Protein AF-A0A935F7A2-F1 (afdb_monomer)

Solvent-accessible surface area (backbone atoms only — not comparable to full-atom values): 3974 Å² total; per-residue (Å²): 133,69,69,62,71,64,45,57,64,52,54,54,52,50,52,53,51,51,52,50,33,70,75,61,36,80,64,46,59,61,50,49,50,54,51,50,53,50,51,53,48,56,51,51,52,52,52,52,50,53,51,48,55,52,52,50,56,53,46,58,70,68,62,58,81,86,79,131

pLDDT: mean 85.05, std 12.32, range [51.97, 97.44]

Secondary structure (DSSP, 8-state):
--THHHHHHHHHHHHHHHHHHHHH-TTHHHHHHHHHHHHHHHHHHHHHHHHHHHHHHHHHHHTS----

Sequence (68 aa):
MNPYLLAFGTNEMIIIVIVVLLLFGGRKIPELMRGLGKGVREFNDAKSNVKREIEESANDVKNAPNNN

Mean predicted aligned error: 9.38 Å

Structure (mmCIF, N/CA/C/O backbone):
data_AF-A0A935F7A2-F1
#
_entry.id   AF-A0A935F7A2-F1
#
loop_
_atom_site.group_PDB
_atom_site.id
_atom_site.type_symbol
_atom_site.label_atom_id
_atom_site.label_alt_id
_atom_site.label_comp_id
_atom_site.label_asym_id
_atom_site.label_entity_id
_atom_site.label_seq_id
_atom_site.pdbx_PDB_ins_code
_atom_site.Cartn_x
_atom_site.Cartn_y
_atom_site.Cartn_z
_atom_site.occupancy
_atom_site.B_iso_or_equiv
_atom_site.auth_seq_id
_atom_site.auth_comp_id
_atom_site.auth_asym_id
_atom_site.auth_atom_id
_atom_site.pdbx_PDB_model_num
ATOM 1 N N . MET A 1 1 ? 36.645 4.259 -2.502 1.00 51.97 1 MET A N 1
ATOM 2 C CA . MET A 1 1 ? 35.365 3.529 -2.364 1.00 51.97 1 MET A CA 1
ATOM 3 C C . MET A 1 1 ? 34.757 3.433 -3.753 1.00 51.97 1 MET A C 1
ATOM 5 O O . MET A 1 1 ? 34.519 4.473 -4.352 1.00 51.97 1 MET A O 1
ATOM 9 N N . ASN A 1 2 ? 34.651 2.228 -4.325 1.00 63.97 2 ASN A N 1
ATOM 10 C CA . ASN A 1 2 ? 34.263 2.072 -5.730 1.00 63.97 2 ASN A CA 1
ATOM 11 C C . ASN A 1 2 ? 32.750 2.294 -5.906 1.00 63.97 2 ASN A C 1
ATOM 13 O O . ASN A 1 2 ? 31.974 1.520 -5.343 1.00 63.97 2 ASN A O 1
ATOM 17 N N . PRO A 1 3 ? 32.319 3.277 -6.720 1.00 67.38 3 PRO A N 1
ATOM 18 C CA . PRO A 1 3 ? 30.899 3.580 -6.937 1.00 67.38 3 PRO A CA 1
ATOM 19 C C . PRO A 1 3 ? 30.126 2.413 -7.572 1.00 67.38 3 PRO A C 1
ATOM 21 O O . PRO A 1 3 ? 28.910 2.319 -7.436 1.00 67.38 3 PRO A O 1
ATOM 24 N N . TYR A 1 4 ? 30.836 1.475 -8.200 1.00 70.19 4 TYR A N 1
ATOM 25 C CA . TYR A 1 4 ? 30.263 0.281 -8.810 1.00 70.19 4 TYR A CA 1
ATOM 26 C C . TYR A 1 4 ? 29.556 -0.644 -7.809 1.00 70.19 4 TYR A C 1
ATOM 28 O O . TYR A 1 4 ? 28.526 -1.209 -8.154 1.00 70.19 4 TYR A O 1
ATOM 36 N N . LEU A 1 5 ? 30.024 -0.753 -6.558 1.00 66.50 5 LEU A N 1
ATOM 37 C CA . LEU A 1 5 ? 29.412 -1.659 -5.571 1.00 66.50 5 LEU A CA 1
ATOM 38 C C . LEU A 1 5 ? 27.988 -1.219 -5.169 1.00 66.50 5 LEU A C 1
ATOM 40 O O . LEU A 1 5 ? 27.122 -2.057 -4.948 1.00 66.50 5 LEU A O 1
ATOM 44 N N . LEU A 1 6 ? 27.737 0.095 -5.128 1.00 63.31 6 LEU A N 1
ATOM 45 C CA 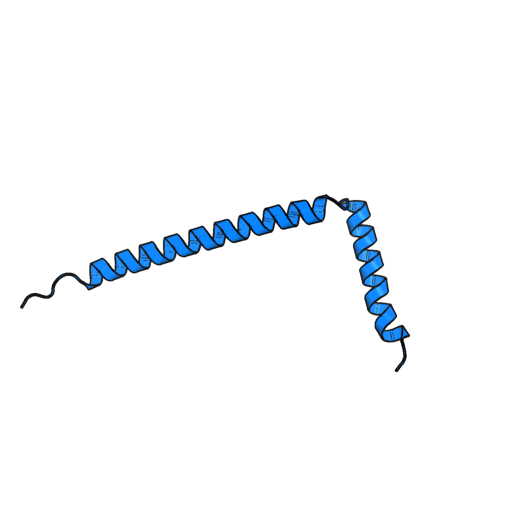. LEU A 1 6 ? 26.399 0.673 -4.923 1.00 63.31 6 LEU A CA 1
ATOM 46 C C . LEU A 1 6 ? 25.535 0.605 -6.194 1.00 63.31 6 LEU A C 1
ATOM 48 O O . LEU A 1 6 ? 24.310 0.482 -6.113 1.00 63.31 6 LEU A O 1
ATOM 52 N N . ALA A 1 7 ? 26.170 0.669 -7.368 1.00 65.38 7 ALA A N 1
ATOM 53 C CA . ALA A 1 7 ? 25.483 0.623 -8.653 1.00 65.38 7 ALA A CA 1
ATOM 54 C C . ALA A 1 7 ? 24.917 -0.770 -8.979 1.00 65.38 7 ALA A C 1
ATOM 56 O O . ALA A 1 7 ? 23.835 -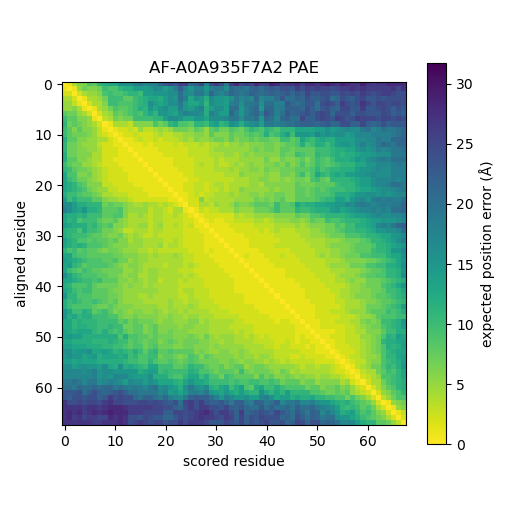0.848 -9.557 1.00 65.38 7 ALA A O 1
ATOM 57 N N . PHE A 1 8 ? 25.590 -1.856 -8.578 1.00 70.44 8 PHE A N 1
ATOM 58 C CA . PHE A 1 8 ? 25.109 -3.219 -8.846 1.00 70.44 8 PHE A CA 1
ATOM 59 C C . PHE A 1 8 ? 23.753 -3.505 -8.181 1.00 70.44 8 PHE A C 1
ATOM 61 O O . PHE A 1 8 ? 22.827 -3.925 -8.866 1.00 70.44 8 PHE A O 1
ATOM 68 N N . GLY A 1 9 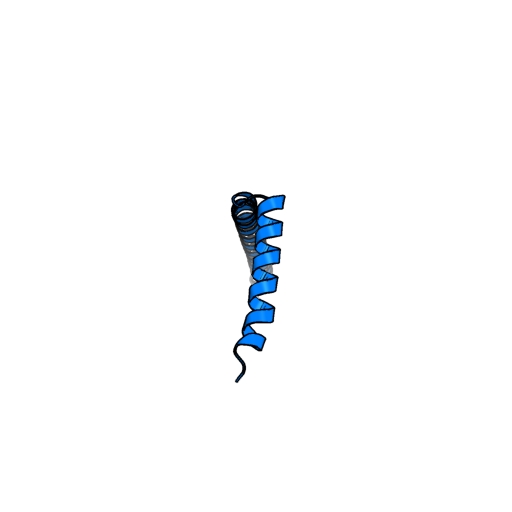? 23.578 -3.165 -6.898 1.00 79.69 9 GLY A N 1
ATOM 69 C CA . GLY A 1 9 ? 22.302 -3.402 -6.207 1.00 79.69 9 GLY A CA 1
ATOM 70 C C . GLY A 1 9 ? 21.157 -2.499 -6.683 1.00 79.69 9 GLY A C 1
ATOM 71 O O . GLY A 1 9 ? 20.007 -2.927 -6.748 1.00 79.69 9 GLY A O 1
ATOM 72 N N . THR A 1 10 ? 21.452 -1.250 -7.053 1.00 86.56 10 THR A N 1
ATOM 73 C CA . THR A 1 10 ? 20.409 -0.291 -7.461 1.00 86.56 10 THR A CA 1
ATOM 74 C C . THR A 1 10 ? 19.907 -0.564 -8.882 1.00 86.56 10 THR A C 1
ATOM 76 O O . THR A 1 10 ? 18.702 -0.511 -9.13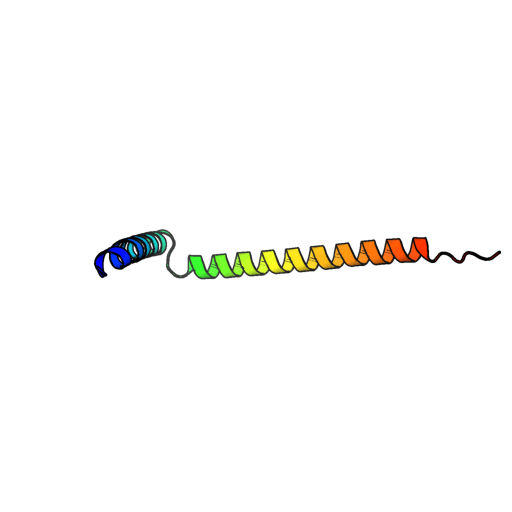1 1.00 86.56 10 THR A O 1
ATOM 79 N N . ASN A 1 11 ? 20.807 -0.899 -9.813 1.00 87.06 11 ASN A N 1
ATOM 80 C CA . ASN A 1 11 ? 20.440 -1.139 -11.210 1.00 87.06 11 ASN A CA 1
ATOM 81 C C . ASN A 1 11 ? 19.601 -2.413 -11.383 1.00 87.06 11 ASN A C 1
ATOM 83 O O . ASN A 1 11 ? 18.615 -2.389 -12.119 1.00 87.06 11 ASN A O 1
ATOM 87 N N . GLU A 1 12 ? 19.940 -3.502 -10.686 1.00 86.25 12 GLU A N 1
ATOM 88 C CA . GLU A 1 12 ? 19.150 -4.741 -10.718 1.00 86.25 12 GLU A CA 1
ATOM 89 C C . GLU A 1 12 ? 17.731 -4.513 -10.184 1.00 86.25 12 GLU A C 1
ATOM 91 O O . GLU A 1 12 ? 16.753 -4.922 -10.814 1.00 86.25 12 GLU A O 1
ATOM 96 N N . MET A 1 13 ? 17.598 -3.770 -9.080 1.00 90.50 13 MET A N 1
ATOM 97 C CA . MET A 1 13 ? 16.293 -3.419 -8.517 1.00 90.50 13 MET A CA 1
ATOM 98 C C . MET A 1 13 ? 15.442 -2.586 -9.480 1.00 90.50 13 MET A C 1
ATOM 100 O O . MET A 1 13 ? 14.245 -2.841 -9.612 1.00 90.50 13 MET A O 1
ATOM 104 N N . ILE A 1 14 ? 16.040 -1.629 -10.196 1.00 92.56 14 ILE A N 1
ATOM 105 C CA . ILE A 1 14 ? 15.330 -0.833 -11.209 1.00 92.56 14 ILE A CA 1
ATOM 106 C C . ILE A 1 14 ? 14.811 -1.726 -12.341 1.00 92.56 14 ILE A C 1
ATOM 108 O O . ILE A 1 14 ? 13.654 -1.588 -12.741 1.00 92.56 14 ILE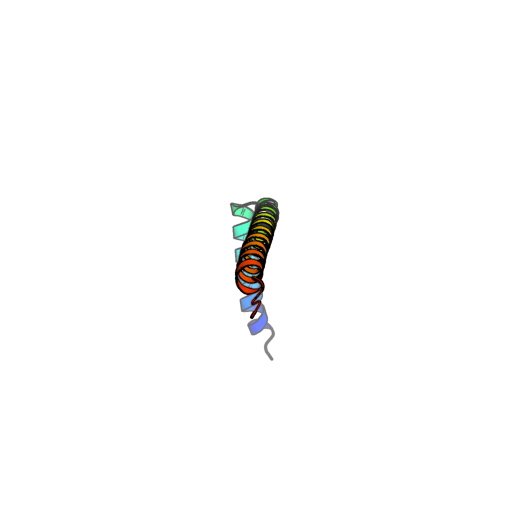 A O 1
ATOM 112 N N . ILE A 1 15 ? 15.624 -2.664 -12.835 1.00 93.12 15 ILE A N 1
ATOM 113 C CA . ILE A 1 15 ? 15.214 -3.589 -13.902 1.00 93.12 15 ILE A CA 1
ATOM 114 C C . ILE A 1 15 ? 14.040 -4.461 -13.442 1.00 93.12 15 ILE A C 1
ATOM 116 O O . ILE A 1 15 ? 13.056 -4.588 -14.171 1.00 93.12 15 ILE A O 1
ATOM 120 N N . ILE A 1 16 ? 14.097 -5.008 -12.225 1.00 92.75 16 ILE A N 1
ATOM 121 C CA . ILE A 1 16 ? 13.003 -5.809 -11.655 1.00 92.75 16 ILE A CA 1
ATOM 122 C C . ILE A 1 16 ? 11.723 -4.976 -11.566 1.00 92.75 16 ILE A C 1
ATOM 124 O O . ILE A 1 16 ? 10.663 -5.427 -12.001 1.00 92.75 16 ILE A O 1
ATOM 128 N N . VAL A 1 17 ? 11.813 -3.746 -11.055 1.00 92.31 17 VAL A N 1
ATOM 129 C CA . VAL A 1 17 ? 10.663 -2.838 -10.961 1.00 92.31 17 VAL A CA 1
ATOM 130 C C . VAL A 1 17 ? 10.078 -2.557 -12.343 1.00 92.31 17 VAL A C 1
ATOM 132 O O . VAL A 1 17 ? 8.862 -2.616 -12.498 1.00 92.31 17 VAL A O 1
ATOM 135 N N . ILE A 1 18 ? 10.905 -2.323 -13.363 1.00 94.12 18 ILE A N 1
ATOM 136 C CA . ILE A 1 18 ? 10.435 -2.117 -14.739 1.00 94.12 18 ILE A CA 1
ATOM 137 C C . ILE A 1 18 ? 9.707 -3.357 -15.264 1.00 94.12 18 ILE A C 1
ATOM 139 O O . ILE A 1 18 ? 8.605 -3.225 -15.791 1.00 94.12 18 ILE A O 1
ATOM 143 N N . VAL A 1 19 ? 10.266 -4.558 -15.093 1.00 94.56 19 VAL A N 1
ATOM 144 C CA . VAL A 1 19 ? 9.618 -5.807 -15.529 1.00 94.56 19 VAL A CA 1
ATOM 145 C C . VAL A 1 19 ? 8.271 -5.991 -14.832 1.00 94.56 19 VAL A C 1
ATOM 147 O O . VAL A 1 19 ? 7.265 -6.249 -15.488 1.00 94.56 19 VAL A O 1
ATOM 150 N N . VAL A 1 20 ? 8.212 -5.787 -13.516 1.00 93.31 20 VAL A N 1
ATOM 151 C CA . VAL A 1 20 ? 6.961 -5.860 -12.749 1.00 93.31 20 VAL A CA 1
ATOM 152 C C . VAL A 1 20 ? 5.959 -4.804 -13.236 1.00 93.31 20 VAL A C 1
ATOM 154 O O . VAL A 1 20 ? 4.781 -5.110 -13.407 1.00 93.31 20 VAL A O 1
ATOM 157 N N . LEU A 1 21 ? 6.399 -3.577 -13.520 1.00 93.12 21 LEU A N 1
ATOM 158 C CA . LEU A 1 21 ? 5.537 -2.521 -14.057 1.00 93.12 21 L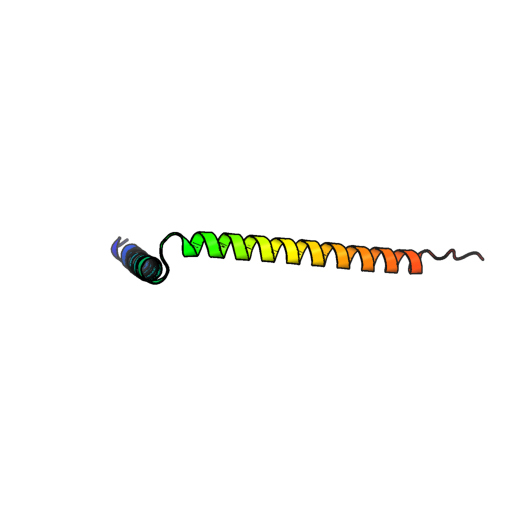EU A CA 1
ATOM 159 C C . LEU A 1 21 ? 5.028 -2.832 -15.468 1.00 93.12 21 LEU A C 1
ATOM 161 O O . LEU A 1 21 ? 3.903 -2.454 -15.780 1.00 93.12 21 LEU A O 1
ATOM 165 N N . LEU A 1 22 ? 5.805 -3.520 -16.307 1.00 93.88 22 LEU A N 1
ATOM 166 C CA . LEU A 1 22 ? 5.359 -3.968 -17.630 1.00 93.88 22 LEU A CA 1
ATOM 167 C C . LEU A 1 22 ? 4.335 -5.107 -17.528 1.00 93.88 22 LEU A C 1
ATOM 169 O O . LEU A 1 22 ? 3.343 -5.096 -18.251 1.00 93.88 22 LEU A O 1
ATOM 173 N N . LEU A 1 23 ? 4.544 -6.058 -16.613 1.00 93.38 23 LEU A N 1
ATOM 174 C CA . LEU A 1 23 ? 3.646 -7.201 -16.418 1.00 93.38 23 LEU A CA 1
ATOM 175 C C . LEU A 1 23 ? 2.323 -6.809 -15.749 1.00 93.38 23 LEU A C 1
ATOM 177 O O . LEU A 1 23 ? 1.256 -7.260 -16.158 1.00 93.38 23 LEU A O 1
ATOM 181 N N . PHE A 1 24 ? 2.382 -5.979 -14.708 1.00 91.06 24 PHE A N 1
ATOM 182 C CA . PHE A 1 24 ? 1.213 -5.621 -13.901 1.00 91.06 24 PHE A CA 1
ATOM 183 C C . PHE A 1 24 ? 0.618 -4.256 -14.269 1.00 91.06 24 PHE A C 1
ATOM 185 O O . PHE A 1 24 ? -0.552 -4.003 -13.978 1.00 91.06 24 PHE A O 1
ATOM 192 N N . GLY A 1 25 ? 1.383 -3.382 -14.926 1.00 87.19 25 GLY A N 1
ATOM 193 C CA . GLY A 1 25 ? 1.002 -2.004 -15.227 1.00 87.19 25 GLY A CA 1
ATOM 194 C C . GLY A 1 25 ? 1.233 -1.053 -14.047 1.00 87.19 25 GLY A C 1
ATOM 195 O O . GLY A 1 25 ? 0.964 -1.378 -12.888 1.00 87.19 25 GLY A O 1
ATOM 196 N N . GLY A 1 26 ? 1.646 0.186 -14.336 1.00 86.44 26 GLY A N 1
ATOM 197 C CA . GLY A 1 26 ? 1.948 1.191 -13.304 1.00 86.44 26 GLY A CA 1
ATOM 198 C C . GLY A 1 26 ? 0.771 1.619 -12.421 1.00 86.44 26 GLY A C 1
ATOM 199 O O . GLY A 1 26 ? 0.982 2.177 -11.349 1.00 86.44 26 GLY A O 1
ATOM 200 N N . ARG A 1 27 ? -0.472 1.325 -12.822 1.00 87.88 27 ARG A N 1
ATOM 201 C CA . ARG A 1 27 ? -1.669 1.640 -12.022 1.00 87.88 27 ARG A CA 1
ATOM 202 C C . ARG A 1 27 ? -2.047 0.546 -11.025 1.00 87.88 27 ARG A C 1
ATOM 204 O O . ARG A 1 27 ? -2.681 0.849 -10.020 1.00 87.88 27 ARG A O 1
ATOM 211 N N . LYS A 1 28 ? -1.653 -0.706 -11.281 1.00 88.69 28 LYS A N 1
ATOM 212 C CA . LYS A 1 28 ? -2.112 -1.862 -10.503 1.00 88.69 28 LYS A CA 1
ATOM 213 C C . LYS A 1 28 ? -1.440 -1.927 -9.134 1.00 88.69 28 LYS A C 1
ATOM 215 O O . LYS A 1 28 ? -2.099 -2.234 -8.152 1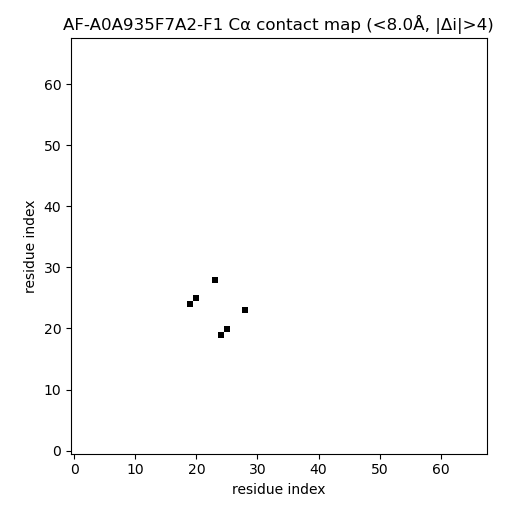.00 88.69 28 LYS A O 1
ATOM 220 N N . ILE A 1 29 ? -0.160 -1.562 -9.044 1.00 89.19 29 ILE A N 1
ATOM 221 C CA . ILE A 1 29 ? 0.563 -1.515 -7.763 1.00 89.19 29 ILE A CA 1
ATOM 222 C C . ILE A 1 29 ? -0.050 -0.479 -6.797 1.00 89.19 29 ILE A C 1
ATOM 224 O O . ILE A 1 29 ? -0.401 -0.868 -5.683 1.00 89.19 29 ILE A O 1
ATOM 228 N N . PRO A 1 30 ? -0.268 0.795 -7.189 1.00 87.19 30 PRO A N 1
ATOM 229 C CA . PRO A 1 30 ? -0.947 1.769 -6.332 1.00 87.19 30 PRO A CA 1
ATOM 230 C C . PRO A 1 30 ? -2.368 1.354 -5.939 1.00 87.19 30 PRO A C 1
ATOM 232 O O . PRO A 1 30 ? -2.792 1.591 -4.810 1.00 87.19 30 PRO A O 1
ATOM 235 N N . GLU A 1 31 ? -3.114 0.736 -6.855 1.00 92.94 31 GLU A N 1
ATOM 236 C CA . GLU A 1 31 ? -4.477 0.263 -6.605 1.00 92.94 31 GLU A CA 1
ATOM 237 C C . GLU A 1 31 ? -4.503 -0.869 -5.565 1.00 92.94 31 GLU A C 1
ATOM 239 O O . GLU A 1 31 ? -5.257 -0.794 -4.593 1.00 92.94 31 GLU A O 1
ATOM 244 N N . LEU A 1 32 ? -3.603 -1.851 -5.697 1.00 92.06 32 LEU A N 1
ATOM 245 C CA . LEU A 1 32 ? -3.421 -2.934 -4.727 1.00 92.06 32 LEU A CA 1
ATOM 246 C C . LEU A 1 32 ? -2.965 -2.407 -3.362 1.00 92.06 32 LEU A C 1
ATOM 248 O O . LEU A 1 32 ? -3.524 -2.807 -2.346 1.00 92.06 32 LEU A O 1
ATOM 252 N N . MET A 1 33 ? -2.010 -1.471 -3.321 1.00 93.69 33 MET A N 1
ATOM 253 C CA . MET A 1 33 ? -1.556 -0.838 -2.075 1.00 93.69 33 MET A CA 1
ATOM 254 C C . MET A 1 33 ? -2.690 -0.098 -1.362 1.00 93.69 33 MET A C 1
ATOM 256 O O . MET A 1 33 ? -2.822 -0.193 -0.144 1.00 93.69 33 MET A O 1
ATOM 260 N N . ARG A 1 34 ? -3.541 0.619 -2.107 1.00 95.12 34 ARG A N 1
ATOM 261 C CA . ARG A 1 34 ? -4.712 1.306 -1.541 1.00 95.12 34 ARG A CA 1
ATOM 262 C C . ARG A 1 34 ? -5.747 0.313 -1.016 1.00 95.12 34 ARG A C 1
ATOM 264 O O . ARG A 1 34 ? -6.321 0.567 0.039 1.00 95.12 34 ARG A O 1
ATOM 271 N N . GLY A 1 35 ? -5.978 -0.797 -1.720 1.00 95.62 35 GLY A N 1
ATOM 272 C CA . GLY A 1 35 ? -6.869 -1.873 -1.275 1.00 95.62 35 GLY A CA 1
ATOM 273 C C . GLY A 1 35 ? -6.369 -2.560 -0.002 1.00 95.62 35 GLY A C 1
ATOM 274 O O . GLY A 1 35 ? -7.092 -2.617 0.989 1.00 95.62 35 GLY A O 1
ATOM 275 N N . LEU A 1 36 ? -5.106 -2.990 0.006 1.00 96.62 36 LEU A N 1
ATOM 276 C CA . LEU A 1 36 ? -4.440 -3.577 1.174 1.00 96.62 36 LEU A CA 1
ATOM 277 C C . LEU A 1 36 ? -4.420 -2.614 2.362 1.00 96.62 36 LEU A C 1
ATOM 279 O O . LEU A 1 36 ? -4.767 -3.007 3.469 1.00 96.62 36 LEU A O 1
ATOM 283 N N . GLY A 1 37 ? -4.070 -1.345 2.142 1.00 96.12 37 GLY A N 1
ATOM 284 C CA . GLY A 1 37 ? -4.022 -0.340 3.205 1.00 96.12 37 GLY A CA 1
ATOM 285 C C . GLY A 1 37 ? -5.384 -0.097 3.856 1.00 96.12 37 GLY A C 1
ATOM 286 O O . GLY A 1 37 ? -5.468 0.016 5.078 1.00 96.12 37 GLY A O 1
ATOM 287 N N . LYS A 1 38 ? -6.461 -0.071 3.062 1.00 96.88 38 LYS A N 1
ATOM 288 C CA . LYS A 1 38 ? -7.833 0.008 3.583 1.00 96.88 38 LYS A CA 1
ATOM 289 C C . LYS A 1 38 ? -8.212 -1.241 4.376 1.00 96.88 38 LYS A C 1
ATOM 291 O O . LYS A 1 38 ? -8.662 -1.102 5.507 1.00 96.88 38 LYS A O 1
ATOM 296 N N . GLY A 1 39 ? -7.951 -2.432 3.832 1.00 97.12 39 GLY A N 1
ATOM 297 C CA . GLY A 1 39 ? -8.260 -3.693 4.512 1.00 97.12 39 GLY A CA 1
ATOM 298 C C . GLY A 1 39 ? -7.509 -3.857 5.836 1.00 97.12 39 GLY A C 1
ATOM 299 O O . GLY A 1 39 ? -8.102 -4.241 6.839 1.00 97.12 39 GLY A O 1
ATOM 300 N N . VAL A 1 40 ? -6.222 -3.496 5.880 1.00 97.44 40 VAL A N 1
ATOM 301 C CA . VAL A 1 40 ? -5.423 -3.516 7.118 1.00 97.44 40 VAL A CA 1
ATOM 302 C C . VAL A 1 40 ? -5.973 -2.526 8.148 1.00 97.44 40 VAL A C 1
ATOM 304 O O . VAL A 1 40 ? -6.018 -2.843 9.335 1.00 97.44 40 VAL A O 1
ATOM 307 N N . ARG A 1 41 ? -6.408 -1.337 7.715 1.00 96.62 41 ARG A N 1
ATOM 308 C CA . ARG A 1 41 ? -7.010 -0.340 8.605 1.00 96.62 41 ARG A CA 1
ATOM 309 C C . ARG A 1 41 ? -8.325 -0.838 9.205 1.00 96.62 41 ARG A C 1
ATOM 311 O O . ARG A 1 41 ? -8.445 -0.847 10.423 1.00 96.62 41 ARG A O 1
ATOM 318 N N . GLU A 1 42 ? -9.252 -1.315 8.377 1.00 97.06 42 GLU A N 1
ATOM 319 C CA . GLU A 1 42 ? -10.531 -1.878 8.840 1.00 97.06 42 GLU A CA 1
ATOM 320 C C . GLU A 1 42 ? -10.326 -3.074 9.777 1.00 97.06 42 GLU A C 1
ATOM 322 O O . GLU A 1 42 ? -10.995 -3.178 10.804 1.00 97.06 42 GLU A O 1
ATOM 327 N N . PHE A 1 43 ? -9.353 -3.941 9.480 1.00 96.81 43 PHE A N 1
ATOM 328 C CA . PHE A 1 43 ? -9.006 -5.066 10.347 1.00 96.81 43 PHE A CA 1
ATOM 329 C C . PHE A 1 43 ? -8.505 -4.610 11.725 1.00 96.81 43 PHE A C 1
ATOM 331 O O . PHE A 1 43 ? -8.917 -5.153 12.753 1.00 96.81 43 PHE A O 1
ATOM 338 N N . ASN A 1 44 ? -7.634 -3.598 11.763 1.00 96.31 44 ASN A N 1
ATOM 339 C CA . ASN A 1 44 ? -7.130 -3.040 13.017 1.00 96.31 44 ASN A CA 1
ATOM 340 C C . ASN A 1 44 ? -8.233 -2.340 13.821 1.00 96.31 44 ASN A C 1
ATOM 342 O O . ASN A 1 44 ? -8.308 -2.529 15.037 1.00 96.31 44 ASN A O 1
ATOM 346 N N . ASP A 1 45 ? -9.104 -1.585 13.152 1.00 96.75 45 ASP A N 1
ATOM 347 C CA . ASP A 1 45 ? -10.221 -0.886 13.785 1.00 96.75 45 ASP A CA 1
ATOM 348 C C . ASP A 1 45 ? -11.193 -1.896 14.417 1.00 96.75 45 ASP A C 1
ATOM 350 O O . ASP A 1 45 ? -11.523 -1.780 15.603 1.00 96.75 45 ASP A O 1
ATOM 354 N N . ALA A 1 46 ? -11.557 -2.956 13.684 1.00 96.06 46 ALA A N 1
ATOM 355 C CA . A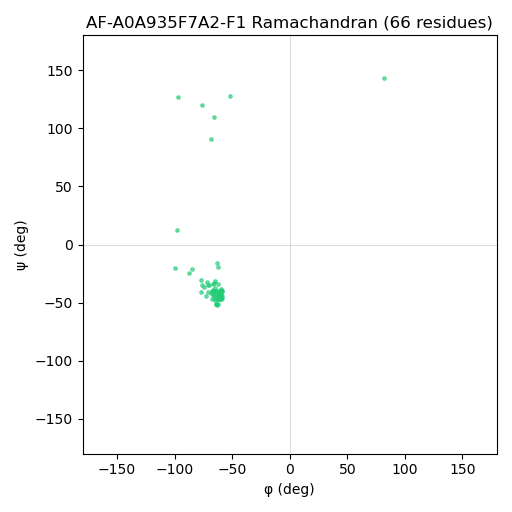LA A 1 46 ? -12.393 -4.045 14.188 1.00 96.06 46 ALA A CA 1
ATOM 356 C C . ALA A 1 46 ? -11.755 -4.750 15.394 1.00 96.06 46 ALA A C 1
ATOM 358 O O . ALA A 1 46 ? -12.402 -4.921 16.428 1.00 96.06 46 ALA A O 1
ATOM 359 N N . LYS A 1 47 ? -10.462 -5.090 15.310 1.00 95.88 47 LYS A N 1
ATOM 360 C CA . LYS A 1 47 ? -9.721 -5.698 16.424 1.00 95.88 47 LYS A CA 1
ATOM 361 C C . LYS A 1 47 ? -9.720 -4.804 17.670 1.00 95.88 47 LYS A C 1
ATOM 363 O O . LYS A 1 47 ? -9.846 -5.310 18.784 1.00 95.88 47 LYS A O 1
ATOM 368 N N . SER A 1 48 ? -9.577 -3.489 17.496 1.00 95.19 48 SER A N 1
ATOM 369 C CA . SER A 1 48 ? -9.580 -2.529 18.607 1.00 95.19 48 SER A CA 1
ATOM 370 C C . SER A 1 48 ? -10.948 -2.420 19.284 1.00 95.19 48 SER A C 1
ATOM 372 O O . SER A 1 48 ? -11.015 -2.380 20.512 1.00 95.19 48 SER A O 1
ATOM 374 N N . ASN A 1 49 ? -12.030 -2.436 18.496 1.00 94.69 49 ASN A N 1
ATOM 375 C CA . ASN A 1 49 ? -13.399 -2.430 19.003 1.00 94.69 49 ASN A CA 1
ATOM 376 C C . ASN A 1 49 ? -13.681 -3.676 19.836 1.00 94.69 49 ASN A C 1
ATOM 378 O O . ASN A 1 49 ? -14.073 -3.544 20.991 1.00 94.69 49 ASN A O 1
ATOM 382 N N . VAL A 1 50 ? -13.384 -4.859 19.292 1.00 93.88 50 VAL A N 1
ATOM 383 C CA . VAL A 1 50 ? -13.587 -6.134 19.995 1.00 93.88 50 VAL A CA 1
ATOM 384 C C . VAL A 1 50 ? -12.78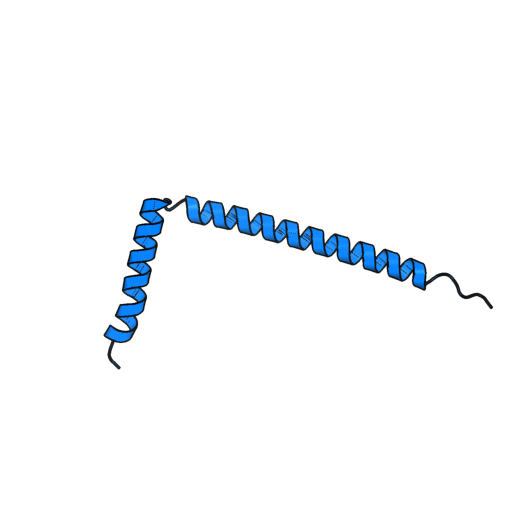1 -6.182 21.293 1.00 93.88 50 VAL A C 1
ATOM 386 O O . VAL A 1 50 ? -13.303 -6.575 22.330 1.00 93.88 50 VAL A O 1
ATOM 389 N N . LYS A 1 51 ? -11.516 -5.737 21.276 1.00 92.88 51 LYS A N 1
ATOM 390 C CA . LYS A 1 51 ? -10.687 -5.693 22.491 1.00 92.88 51 LYS A CA 1
ATOM 391 C C . LYS A 1 51 ? -11.317 -4.820 23.579 1.00 92.88 51 LYS A C 1
ATOM 393 O O . LYS A 1 51 ? -11.341 -5.233 24.733 1.00 92.88 51 LYS A O 1
ATOM 398 N N . ARG A 1 52 ? -11.826 -3.641 23.216 1.00 92.69 52 ARG A N 1
ATOM 399 C CA . ARG A 1 52 ? -12.461 -2.719 24.163 1.00 92.69 52 ARG A CA 1
ATOM 400 C C . ARG A 1 52 ? -13.744 -3.299 24.745 1.00 92.69 52 ARG A C 1
ATOM 402 O O . ARG A 1 52 ? -13.936 -3.222 25.946 1.00 92.69 52 ARG A O 1
ATOM 409 N N . GLU A 1 53 ? -14.574 -3.913 23.910 1.00 89.56 53 GLU A N 1
ATOM 410 C CA . GLU A 1 53 ? -15.850 -4.509 24.321 1.00 89.56 53 GLU A CA 1
ATOM 411 C C . GLU A 1 53 ? -15.635 -5.685 25.290 1.00 89.56 53 GLU A C 1
ATOM 413 O O . GLU A 1 53 ? -16.346 -5.825 26.285 1.00 89.56 53 GLU A O 1
ATOM 418 N N . ILE A 1 54 ? -14.583 -6.483 25.063 1.00 89.31 54 ILE A N 1
ATOM 419 C CA . ILE A 1 54 ? -14.152 -7.548 25.981 1.00 89.31 54 ILE A CA 1
ATOM 420 C C . ILE A 1 54 ? -13.629 -6.965 27.303 1.00 89.31 54 ILE A C 1
ATOM 422 O O . ILE A 1 54 ? -13.955 -7.482 28.369 1.00 89.31 54 ILE A O 1
ATOM 426 N N . GLU A 1 55 ? -12.817 -5.906 27.254 1.00 88.50 55 GLU A N 1
ATOM 427 C CA . GLU A 1 55 ? -12.276 -5.246 28.452 1.00 88.50 55 GLU A CA 1
ATOM 428 C C . GLU A 1 55 ? -13.368 -4.558 29.281 1.00 88.50 55 GLU A C 1
ATOM 430 O O . GLU A 1 55 ? -13.338 -4.627 30.506 1.00 88.50 55 GLU A O 1
ATOM 435 N N . GLU A 1 56 ? -14.346 -3.931 28.637 1.00 86.00 56 GLU A N 1
ATOM 436 C CA . GLU A 1 56 ? -15.494 -3.286 29.278 1.00 86.00 56 GLU A CA 1
ATOM 437 C C . GLU A 1 56 ? -16.400 -4.334 29.940 1.00 86.00 56 GLU A C 1
ATOM 439 O O . GLU A 1 56 ? -16.653 -4.256 31.142 1.00 86.00 56 GLU A O 1
ATOM 444 N N . SER A 1 57 ? -16.724 -5.417 29.222 1.00 80.62 57 SER A N 1
ATOM 445 C CA . SER A 1 57 ? -17.474 -6.559 29.770 1.00 80.62 57 SER A CA 1
ATOM 446 C C . SER A 1 57 ? -16.756 -7.227 30.952 1.00 80.62 57 SER A C 1
ATOM 448 O O . SER A 1 57 ? -17.384 -7.630 31.929 1.00 80.62 57 SER A O 1
ATOM 450 N N . ALA A 1 58 ? -15.426 -7.349 30.894 1.00 80.31 58 ALA A N 1
ATOM 451 C CA . ALA A 1 58 ? -14.636 -7.926 31.980 1.00 80.31 58 ALA A CA 1
ATOM 452 C C . ALA A 1 58 ? -14.547 -7.001 33.208 1.00 80.31 58 ALA A C 1
ATOM 454 O O . ALA A 1 58 ? -14.472 -7.489 34.338 1.00 80.31 58 ALA A O 1
ATOM 455 N N . ASN A 1 59 ? -14.555 -5.679 33.010 1.00 78.25 59 ASN A N 1
ATOM 456 C CA . ASN A 1 59 ? -14.545 -4.706 34.101 1.00 78.25 59 ASN A CA 1
ATOM 457 C C . ASN A 1 59 ? -15.917 -4.576 34.780 1.00 78.25 59 ASN A C 1
ATOM 459 O O . ASN A 1 59 ? -15.950 -4.448 36.003 1.00 78.25 59 ASN A O 1
ATOM 463 N N . ASP A 1 60 ? -17.026 -4.689 34.047 1.00 73.12 60 ASP A N 1
ATOM 464 C CA . ASP A 1 60 ? -18.374 -4.706 34.635 1.00 73.12 60 ASP A CA 1
ATOM 465 C C . ASP A 1 60 ? -18.598 -5.937 35.525 1.00 73.12 60 ASP A C 1
ATOM 467 O O . ASP A 1 60 ? -19.123 -5.823 36.632 1.00 73.12 60 ASP A O 1
ATOM 471 N N . VAL A 1 61 ? -18.100 -7.111 35.113 1.00 68.50 61 VAL A N 1
ATOM 472 C CA . VAL A 1 61 ? -18.142 -8.331 35.943 1.00 68.50 61 VAL A CA 1
ATOM 473 C C . VAL A 1 61 ? -17.281 -8.189 37.207 1.00 68.50 61 VAL A C 1
ATOM 475 O O . VAL A 1 61 ? -17.607 -8.757 38.248 1.00 68.50 61 VAL A O 1
ATOM 478 N N . LYS A 1 62 ? -16.187 -7.420 37.148 1.00 65.69 62 LYS A N 1
ATOM 479 C CA . LYS A 1 62 ? -15.252 -7.245 38.271 1.00 65.69 62 LYS A CA 1
ATOM 480 C C . LYS A 1 62 ? -15.675 -6.157 39.267 1.00 65.69 62 LYS A C 1
ATOM 482 O O . LYS A 1 62 ? -15.223 -6.195 40.407 1.00 65.69 62 LYS A O 1
ATOM 487 N N . ASN A 1 63 ? -16.533 -5.217 38.863 1.00 62.94 63 ASN A N 1
ATOM 488 C CA . ASN A 1 63 ? -17.041 -4.130 39.711 1.00 62.94 63 ASN A CA 1
ATOM 489 C C . ASN A 1 63 ? -18.433 -4.406 40.314 1.00 62.94 63 ASN A C 1
ATOM 491 O O . ASN A 1 63 ? -19.038 -3.495 40.882 1.00 62.94 63 ASN A O 1
ATOM 495 N N . ALA A 1 64 ? -18.940 -5.644 40.240 1.00 63.62 64 ALA A N 1
ATOM 496 C CA . ALA A 1 64 ? -20.120 -6.046 41.003 1.00 63.62 64 ALA A CA 1
ATOM 497 C C . ALA A 1 64 ? -19.913 -5.692 42.495 1.00 63.62 64 ALA A C 1
ATOM 499 O O . ALA A 1 64 ? -18.867 -6.031 43.059 1.00 63.62 64 ALA A O 1
ATOM 500 N N . PRO A 1 65 ? -20.854 -4.969 43.131 1.00 59.50 65 PRO A N 1
ATOM 501 C CA . PRO A 1 65 ? -20.627 -4.343 44.423 1.00 59.50 65 PRO A CA 1
ATOM 502 C C . PRO A 1 65 ? -20.435 -5.420 45.490 1.00 59.50 65 PRO A C 1
ATOM 504 O O . PRO A 1 65 ? -21.375 -6.115 45.868 1.00 59.50 65 PRO A O 1
ATOM 507 N N . ASN A 1 66 ? -19.205 -5.540 45.983 1.00 67.62 66 ASN A N 1
ATOM 508 C CA . ASN A 1 66 ? -18.914 -6.224 47.231 1.00 67.62 66 ASN A CA 1
ATOM 509 C C . ASN A 1 66 ? -19.503 -5.381 48.375 1.00 67.62 66 ASN A C 1
ATOM 511 O O . ASN A 1 66 ? -18.855 -4.435 48.827 1.00 67.62 66 ASN A O 1
ATOM 515 N N . ASN A 1 67 ? -20.754 -5.652 48.764 1.00 66.06 67 ASN A N 1
ATOM 516 C CA . ASN A 1 67 ? -21.311 -5.142 50.013 1.00 66.06 67 ASN A CA 1
ATOM 517 C C . ASN A 1 67 ? -21.186 -6.232 51.089 1.00 66.06 67 ASN A C 1
ATOM 519 O O . ASN A 1 67 ? -21.570 -7.381 50.868 1.00 66.06 67 ASN A O 1
ATOM 523 N N . ASN A 1 68 ? -20.580 -5.850 52.213 1.00 65.38 68 ASN A N 1
ATOM 524 C CA . ASN A 1 68 ? -20.464 -6.629 53.442 1.00 65.38 68 ASN A CA 1
ATOM 525 C C . ASN A 1 68 ? -21.292 -5.916 54.507 1.00 65.38 68 ASN A C 1
ATOM 527 O O . ASN A 1 68 ? -21.158 -4.670 54.577 1.00 65.38 68 ASN A O 1
#

Radius of gyration: 25.42 Å; Cα contacts (8 Å, |Δi|>4): 3; chains: 1; bounding box: 57×12×71 Å

Foldseek 3Di:
DDVVVVVVVVVVVVVVVVVCCVVQNPVRVVVVVVVVVVVVVVVVVVVVVVVVVVVVVVVVVVVPDPDD